Protein AF-A0A7J8QLB6-F1 (afdb_monomer)

InterPro domains:
  IPR000719 Protein kinase domain [PS50011] (4-40)
  IPR011009 Protein kinase-like domain superfamily [SSF56112] (1-38)
  IPR017441 Protein kinase, ATP binding site [PS00107] (10-33)

Secondary structure (DSSP, 8-state):
-TTEEEEEEEEEETTEEEEEEEETTT--EEEEEE------

Radius of gyration: 11.44 Å; Cα contacts (8 Å, |Δi|>4): 66; chains: 1; bounding box: 30×15×28 Å

Organism: Gossypium raimondii (NCBI:txid29730)

Sequence (40 aa):
MEKYELVKDIGSGNFGVARLMRNKETKELVAMKYIDRGHK

Solvent-accessible surface area (backbone atoms only — not comparable to full-atom values): 2563 Å² total; per-residue (Å²): 111,89,64,46,43,85,74,45,79,73,46,75,55,98,79,32,40,33,31,35,29,29,34,72,84,83,62,47,77,45,81,46,77,48,58,84,83,73,85,131

Nearest PDB structures (foldseek):
  4fkw-assembly1_A  TM=8.929E-01  e=1.419E-02  Homo sapiens
  8uv0-assembly1_A  TM=8.835E-01  e=2.478E-02  Homo sapi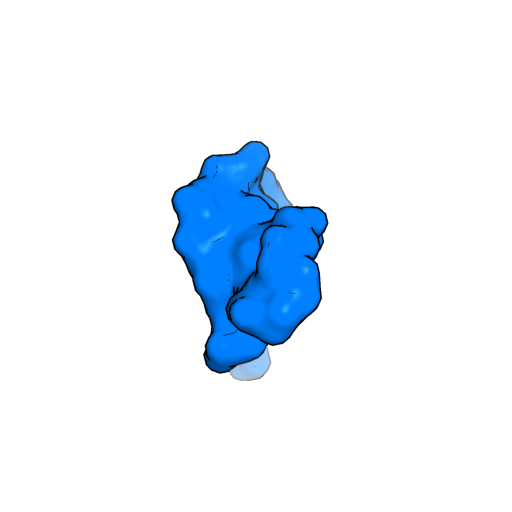ens
  6k3l-assembly1_B  TM=9.409E-01  e=1.913E-01  Cryptococcus neoformans H99
  4md9-assembly4_M  TM=8.661E-01  e=1.403E-01  Homo sapiens
  7psu-assembly2_B  TM=8.943E-01  e=2.303E-01  Homo sapiens

Foldseek 3Di:
DVQKDFDAWDDADPQFTWTWIAGPVVRDIDIDTDGDPDDD

pLDDT: mean 92.2, std 7.36, range [65.25, 97.94]

Structure (mmCIF, N/CA/C/O backbone):
data_AF-A0A7J8QLB6-F1
#
_entry.id   AF-A0A7J8QLB6-F1
#
loop_
_atom_site.group_PDB
_atom_site.id
_atom_site.type_symbol
_atom_site.label_atom_id
_atom_site.label_alt_id
_atom_site.label_comp_id
_atom_site.label_asym_id
_atom_site.label_entity_id
_atom_site.label_seq_id
_atom_site.pdbx_PDB_ins_code
_atom_site.Cartn_x
_atom_site.Cartn_y
_atom_site.Cartn_z
_atom_site.occupancy
_atom_site.B_iso_or_equiv
_atom_site.auth_seq_id
_atom_site.auth_comp_id
_atom_site.auth_asym_id
_atom_site.auth_atom_id
_atom_site.pdbx_PDB_model_num
ATOM 1 N N . MET A 1 1 ? 5.269 -6.851 6.013 1.00 70.69 1 MET A N 1
ATOM 2 C CA . MET A 1 1 ? 3.939 -6.432 5.506 1.00 70.69 1 MET A CA 1
ATOM 3 C C . MET A 1 1 ? 2.788 -6.797 6.446 1.00 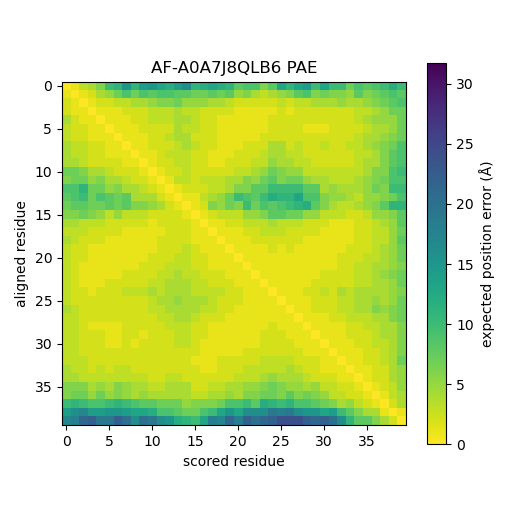70.69 1 MET A C 1
ATOM 5 O O . MET A 1 1 ? 1.676 -6.387 6.171 1.00 70.69 1 MET A O 1
ATOM 9 N N . GLU A 1 2 ? 3.008 -7.478 7.576 1.00 85.62 2 GLU A N 1
ATOM 10 C CA . GLU A 1 2 ? 1.905 -7.959 8.431 1.00 85.62 2 GLU A CA 1
ATOM 11 C C . GLU A 1 2 ? 0.988 -6.866 9.005 1.00 85.62 2 GLU A C 1
ATOM 13 O O . GLU A 1 2 ? -0.198 -7.128 9.199 1.00 85.62 2 GLU A O 1
ATOM 18 N N . LYS A 1 3 ? 1.496 -5.639 9.205 1.00 94.38 3 LYS A N 1
ATOM 19 C CA . LYS A 1 3 ? 0.736 -4.489 9.740 1.00 94.38 3 LYS A CA 1
ATOM 20 C C . LYS A 1 3 ? -0.201 -3.813 8.735 1.00 94.38 3 LYS A C 1
ATOM 22 O O . LYS A 1 3 ? -1.047 -3.017 9.133 1.00 94.38 3 LYS A O 1
ATOM 27 N N . TYR A 1 4 ? -0.050 -4.112 7.447 1.00 96.31 4 TYR A N 1
ATOM 28 C CA . TYR A 1 4 ? -0.786 -3.445 6.381 1.00 96.31 4 TYR A CA 1
ATOM 29 C C . TYR A 1 4 ? -1.556 -4.463 5.551 1.00 96.31 4 TYR A C 1
ATOM 31 O O . TYR A 1 4 ? -1.038 -5.525 5.213 1.00 96.31 4 TYR A O 1
ATOM 39 N N . GLU A 1 5 ? -2.796 -4.139 5.219 1.00 96.50 5 GLU A N 1
ATOM 40 C CA . GLU A 1 5 ? -3.620 -4.916 4.296 1.00 96.50 5 GLU A CA 1
ATOM 41 C C . GLU A 1 5 ? -3.688 -4.219 2.935 1.00 96.50 5 GLU A C 1
ATOM 43 O O . GLU A 1 5 ? -3.766 -2.989 2.861 1.00 96.50 5 GLU A O 1
ATOM 48 N N . LEU A 1 6 ? -3.609 -5.001 1.856 1.00 95.69 6 LEU A N 1
ATOM 49 C CA . LEU A 1 6 ? -3.749 -4.484 0.498 1.00 95.69 6 LEU A CA 1
ATOM 50 C C . LEU A 1 6 ? -5.206 -4.103 0.254 1.00 95.69 6 LEU A C 1
ATOM 52 O O . LEU A 1 6 ? -6.095 -4.931 0.424 1.00 95.69 6 LEU A O 1
ATOM 56 N N . VAL A 1 7 ? -5.435 -2.865 -0.180 1.00 96.75 7 VAL A N 1
ATOM 57 C CA . VAL A 1 7 ? -6.764 -2.399 -0.589 1.00 96.75 7 VAL A CA 1
ATOM 58 C C . VAL A 1 7 ? -6.906 -2.508 -2.101 1.00 96.75 7 VAL A C 1
ATOM 60 O O . VAL A 1 7 ? -7.851 -3.114 -2.593 1.00 96.75 7 VAL A O 1
ATOM 63 N N . LYS A 1 8 ? -5.970 -1.905 -2.841 1.00 95.69 8 LYS A N 1
ATOM 64 C CA . LYS A 1 8 ? -5.909 -1.970 -4.305 1.00 95.69 8 LYS A CA 1
ATOM 65 C C . LYS A 1 8 ? -4.556 -1.508 -4.823 1.00 95.69 8 LYS A C 1
ATOM 67 O O . LYS A 1 8 ? -3.886 -0.696 -4.183 1.00 95.69 8 LYS A O 1
ATOM 72 N N . ASP A 1 9 ? -4.200 -1.952 -6.018 1.00 95.62 9 ASP A N 1
ATOM 73 C CA . ASP A 1 9 ? -3.111 -1.341 -6.772 1.00 95.62 9 ASP A CA 1
ATOM 74 C C . ASP A 1 9 ? -3.545 0.046 -7.274 1.00 95.62 9 ASP A C 1
ATOM 76 O O . ASP A 1 9 ? -4.700 0.251 -7.655 1.00 95.62 9 ASP A O 1
ATOM 80 N N . ILE A 1 10 ? -2.633 1.020 -7.219 1.00 95.88 10 ILE A N 1
ATOM 81 C CA . ILE A 1 10 ? -2.913 2.416 -7.609 1.00 95.88 10 ILE A CA 1
ATOM 82 C C . ILE A 1 10 ? -1.954 2.957 -8.667 1.00 95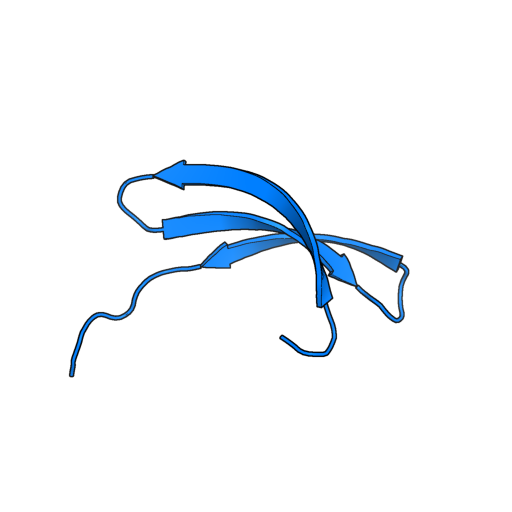.88 10 ILE A C 1
ATOM 84 O 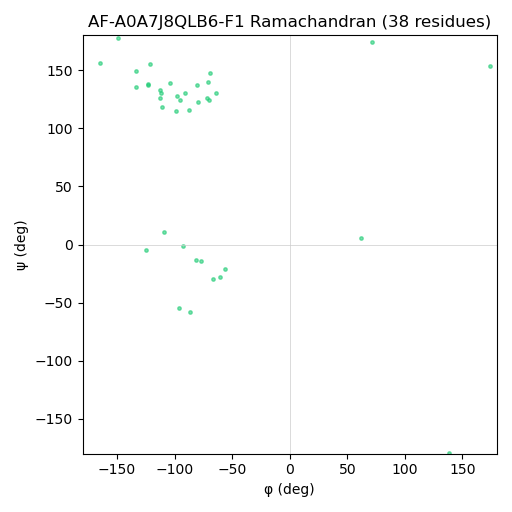O . ILE A 1 10 ? -2.146 4.067 -9.152 1.00 95.88 10 ILE A O 1
ATOM 88 N N . GLY A 1 11 ? -0.936 2.188 -9.046 1.00 94.50 11 GLY A N 1
ATOM 89 C CA . GLY A 1 11 ? -0.084 2.523 -10.177 1.00 94.50 11 GLY A CA 1
ATOM 90 C C . GLY A 1 11 ? 1.091 1.570 -10.331 1.00 94.50 11 GLY A C 1
ATOM 91 O O . GLY A 1 11 ? 1.586 1.000 -9.362 1.00 94.50 11 GLY A O 1
ATOM 92 N N . SER A 1 12 ? 1.573 1.435 -11.557 1.00 91.00 12 SER A N 1
ATOM 93 C CA . SER A 1 12 ? 2.788 0.697 -11.899 1.00 91.00 12 SER A CA 1
ATOM 94 C C . SER A 1 12 ? 3.621 1.541 -12.853 1.00 91.00 12 SER A C 1
ATOM 96 O O . SER A 1 12 ? 3.079 2.117 -13.795 1.00 91.00 12 SER A O 1
ATOM 98 N N . GLY A 1 13 ? 4.928 1.621 -12.623 1.00 88.62 13 GLY A N 1
ATOM 99 C CA . GLY A 1 13 ? 5.853 2.310 -13.519 1.00 88.62 13 GLY A CA 1
ATOM 100 C C . GLY A 1 13 ? 7.238 1.675 -13.494 1.00 88.62 13 GLY A C 1
ATOM 101 O O . GLY A 1 13 ? 7.499 0.759 -12.717 1.00 88.62 13 GLY A O 1
ATOM 102 N N . ASN A 1 14 ? 8.149 2.205 -14.310 1.00 87.44 14 ASN A N 1
ATOM 103 C CA . ASN A 1 14 ? 9.491 1.638 -14.515 1.00 87.44 14 ASN A CA 1
ATOM 104 C C . ASN A 1 14 ? 10.327 1.470 -13.232 1.00 87.44 14 ASN A C 1
ATOM 106 O O . ASN A 1 14 ? 11.261 0.681 -13.212 1.00 87.44 14 ASN A O 1
ATOM 110 N N . PHE A 1 15 ? 10.001 2.199 -12.160 1.00 83.06 15 PHE A N 1
ATOM 111 C CA . PHE A 1 15 ? 10.750 2.201 -10.897 1.00 83.06 15 PHE A CA 1
ATOM 112 C C . PHE A 1 15 ? 10.017 1.504 -9.745 1.00 83.06 15 PHE A C 1
ATOM 114 O O . PHE A 1 15 ? 10.399 1.679 -8.586 1.00 83.06 15 PHE A O 1
ATOM 121 N N . GLY A 1 16 ? 8.923 0.792 -10.029 1.00 90.75 16 GLY A N 1
ATOM 122 C CA . GLY A 1 16 ? 8.181 0.050 -9.018 1.00 90.75 16 GLY A CA 1
ATOM 123 C C . GLY A 1 16 ? 6.663 0.136 -9.129 1.00 90.75 16 GLY A C 1
ATOM 124 O O . GLY A 1 16 ? 6.099 0.806 -9.996 1.00 90.75 16 GLY A O 1
ATOM 125 N N . VAL A 1 17 ? 6.001 -0.532 -8.188 1.00 94.25 17 VAL A N 1
ATOM 126 C CA . VAL A 1 17 ? 4.538 -0.622 -8.099 1.00 94.25 17 VAL A CA 1
ATOM 127 C C . VAL A 1 17 ? 4.056 0.132 -6.865 1.00 94.25 17 VAL A C 1
ATOM 129 O O . VAL A 1 17 ? 4.573 -0.066 -5.767 1.00 94.25 17 VAL A O 1
ATOM 132 N N . ALA A 1 18 ? 3.069 1.006 -7.033 1.00 96.44 18 ALA A N 1
ATOM 133 C CA . ALA A 1 18 ? 2.395 1.71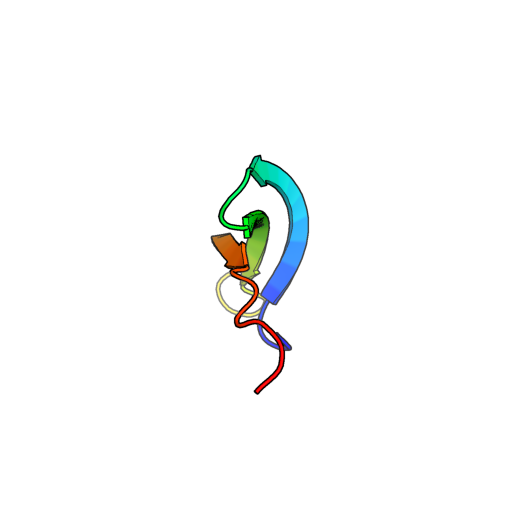4 -5.956 1.00 96.44 18 ALA A CA 1
ATOM 134 C C . ALA A 1 18 ? 1.085 1.003 -5.593 1.00 96.44 18 ALA A C 1
ATOM 136 O O . ALA A 1 18 ? 0.228 0.761 -6.448 1.00 96.44 18 ALA A O 1
ATOM 137 N N . ARG A 1 19 ? 0.910 0.709 -4.304 1.00 96.62 19 ARG A N 1
ATOM 138 C CA . ARG A 1 19 ? -0.294 0.070 -3.764 1.00 96.62 19 ARG A CA 1
ATOM 139 C C . ARG A 1 19 ? -0.921 0.929 -2.680 1.00 96.62 19 ARG A C 1
ATOM 141 O O . ARG A 1 19 ? -0.211 1.476 -1.835 1.00 96.62 19 ARG A O 1
ATOM 148 N N . LEU A 1 20 ? -2.246 1.027 -2.695 1.00 97.31 20 LEU A N 1
ATOM 149 C CA 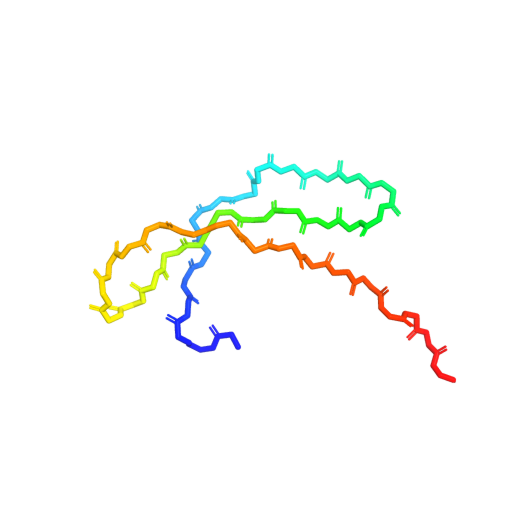. LEU A 1 20 ? -3.012 1.562 -1.580 1.00 97.31 20 LEU A CA 1
ATOM 150 C C . LEU A 1 20 ? -3.153 0.469 -0.528 1.00 97.31 20 LEU A C 1
ATOM 152 O O . LEU A 1 20 ? -3.685 -0.611 -0.796 1.00 97.31 20 LEU A O 1
ATOM 156 N N . MET A 1 21 ? -2.698 0.780 0.673 1.00 97.56 21 MET A N 1
ATOM 157 C CA . MET A 1 21 ? -2.709 -0.113 1.815 1.00 97.56 21 MET A CA 1
ATOM 158 C C . MET A 1 21 ? -3.512 0.523 2.946 1.00 97.56 21 MET A C 1
ATOM 160 O O . MET A 1 21 ? -3.602 1.748 3.043 1.00 97.56 21 MET A O 1
ATOM 164 N N . ARG A 1 22 ? -4.056 -0.303 3.833 1.00 97.75 22 ARG A N 1
ATOM 165 C CA . ARG A 1 22 ? -4.666 0.149 5.084 1.00 97.75 22 ARG A CA 1
ATOM 166 C C . ARG A 1 22 ? -3.834 -0.342 6.259 1.00 97.75 22 ARG A C 1
ATOM 168 O O . ARG A 1 22 ? -3.438 -1.505 6.299 1.00 97.75 22 ARG A O 1
ATOM 175 N N . ASN A 1 23 ? -3.541 0.543 7.206 1.00 97.62 23 ASN A N 1
ATOM 176 C CA . ASN A 1 23 ? -2.948 0.148 8.478 1.00 97.62 23 ASN A CA 1
ATOM 177 C C . ASN A 1 23 ? -3.999 -0.619 9.295 1.00 97.62 23 ASN A C 1
ATOM 179 O O . ASN A 1 23 ? -5.092 -0.106 9.538 1.00 97.62 23 ASN A O 1
ATOM 183 N N . LYS A 1 24 ? -3.684 -1.845 9.721 1.00 96.62 24 LYS A N 1
ATOM 184 C CA . LYS A 1 24 ? -4.640 -2.699 10.440 1.00 96.62 24 LYS A CA 1
ATOM 185 C C . LYS A 1 24 ? -5.019 -2.150 11.818 1.00 96.62 24 LYS A C 1
ATOM 187 O O . LYS A 1 24 ? -6.144 -2.398 12.251 1.00 96.62 24 LYS A O 1
ATOM 192 N N . GLU A 1 25 ? -4.121 -1.411 12.467 1.00 96.44 25 GLU A N 1
ATOM 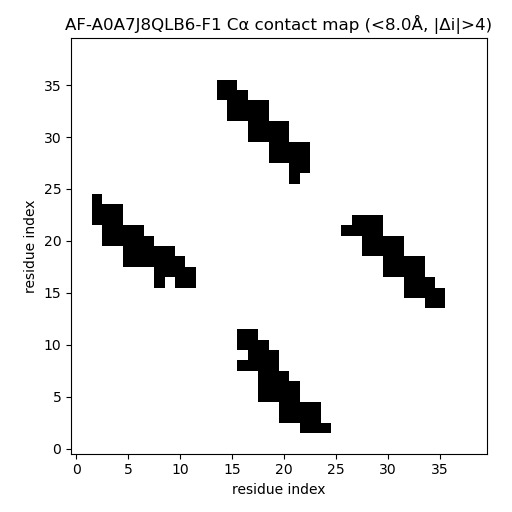193 C CA . GLU A 1 25 ? -4.310 -0.827 13.800 1.00 96.44 25 GLU A CA 1
ATOM 194 C C . GLU A 1 25 ? -4.990 0.543 13.708 1.00 96.44 25 GLU A C 1
ATOM 196 O O . GLU A 1 25 ? -6.081 0.722 14.241 1.00 96.44 25 GLU A O 1
ATOM 201 N N . THR A 1 26 ? -4.394 1.491 12.975 1.00 97.19 26 THR A N 1
ATOM 202 C CA . THR A 1 26 ? -4.899 2.880 12.911 1.00 97.19 26 THR A CA 1
ATOM 203 C C . THR A 1 26 ? -6.053 3.065 11.930 1.00 97.19 26 THR A C 1
ATOM 205 O O . THR A 1 26 ? -6.724 4.091 11.945 1.00 97.19 26 THR A O 1
ATOM 208 N N . LYS A 1 27 ? -6.296 2.078 11.058 1.00 96.38 27 LYS A N 1
ATOM 209 C CA . LYS A 1 27 ? -7.271 2.120 9.953 1.00 96.38 27 LYS A CA 1
ATOM 210 C C . LYS A 1 27 ? -7.001 3.185 8.890 1.00 96.38 27 LYS A C 1
ATOM 212 O O . LYS A 1 27 ? -7.800 3.298 7.958 1.00 96.38 27 LYS A O 1
ATOM 217 N N . GLU A 1 28 ? -5.879 3.891 8.969 1.00 97.94 28 GLU A N 1
ATOM 218 C CA . GLU A 1 28 ? -5.477 4.905 7.997 1.00 97.94 28 GLU A CA 1
ATOM 219 C C . GLU A 1 28 ? -5.098 4.288 6.649 1.00 97.94 28 GLU A C 1
ATOM 221 O O . GLU A 1 28 ? -4.564 3.176 6.569 1.00 97.94 28 GLU A O 1
ATOM 226 N N . LEU A 1 29 ? -5.368 5.039 5.582 1.00 97.62 29 LEU A N 1
ATOM 227 C CA . LEU A 1 29 ? -4.980 4.693 4.221 1.00 97.62 29 LEU A CA 1
ATOM 228 C C . LEU A 1 29 ? -3.613 5.292 3.895 1.00 97.62 29 LEU A C 1
ATOM 230 O O . LEU A 1 29 ? -3.388 6.484 4.086 1.00 97.62 29 LEU A O 1
ATOM 234 N N . VAL A 1 30 ? -2.718 4.466 3.360 1.00 96.38 30 VAL A N 1
ATOM 235 C CA . VAL A 1 30 ? -1.355 4.858 2.985 1.00 96.38 30 VAL A CA 1
ATOM 236 C C . VAL A 1 30 ? -1.006 4.337 1.594 1.00 96.38 30 VAL A C 1
ATOM 238 O O . VAL A 1 30 ? -1.464 3.271 1.183 1.00 96.38 30 VAL A O 1
ATOM 241 N N . ALA A 1 31 ? -0.163 5.067 0.868 1.00 96.81 31 ALA A N 1
ATOM 242 C CA . ALA A 1 31 ? 0.413 4.603 -0.390 1.00 96.81 31 ALA A CA 1
ATOM 243 C C . ALA A 1 31 ? 1.798 3.991 -0.132 1.00 96.81 31 ALA A C 1
ATOM 245 O O . ALA A 1 31 ? 2.676 4.650 0.421 1.00 96.81 31 ALA A O 1
ATOM 246 N N . MET A 1 32 ? 2.010 2.741 -0.547 1.00 95.50 32 MET A N 1
ATOM 247 C CA . MET A 1 32 ? 3.299 2.056 -0.434 1.00 95.50 32 MET A CA 1
ATOM 248 C C . MET A 1 32 ? 3.892 1.825 -1.825 1.00 95.50 32 MET A C 1
ATOM 250 O O . MET A 1 32 ? 3.238 1.245 -2.691 1.00 95.50 32 MET A O 1
ATOM 254 N N . LYS A 1 33 ? 5.135 2.275 -2.038 1.00 94.31 33 LYS A N 1
ATOM 255 C CA . LYS A 1 33 ? 5.883 2.055 -3.282 1.00 94.31 33 LYS A CA 1
ATOM 256 C C . LYS A 1 33 ? 6.845 0.881 -3.110 1.00 94.31 33 LYS A C 1
ATOM 258 O O . LYS A 1 33 ? 7.793 0.960 -2.333 1.00 94.31 33 LYS A O 1
ATOM 263 N N . TYR A 1 34 ? 6.603 -0.191 -3.852 1.00 92.06 34 TYR A N 1
ATOM 264 C CA . TYR A 1 34 ? 7.465 -1.364 -3.927 1.00 92.06 34 TYR A CA 1
ATOM 265 C C . TYR A 1 34 ? 8.509 -1.144 -5.011 1.00 92.06 34 TYR A C 1
ATOM 267 O O . TYR A 1 34 ? 8.160 -1.015 -6.182 1.00 92.06 34 TYR A O 1
ATOM 275 N N . ILE A 1 35 ? 9.775 -1.091 -4.609 1.00 91.75 35 ILE A N 1
ATOM 276 C CA . ILE A 1 35 ? 10.917 -0.903 -5.503 1.00 91.75 35 ILE A CA 1
ATOM 277 C C . ILE A 1 35 ? 11.692 -2.215 -5.505 1.00 91.75 35 ILE A C 1
ATOM 279 O O . ILE A 1 35 ? 12.161 -2.647 -4.448 1.00 91.75 35 ILE A O 1
ATOM 283 N N . ASP A 1 36 ? 11.789 -2.850 -6.672 1.00 88.19 36 ASP A N 1
ATOM 284 C CA . ASP A 1 36 ? 12.624 -4.034 -6.839 1.00 88.19 36 ASP A CA 1
ATOM 285 C C . ASP A 1 36 ? 14.093 -3.644 -6.618 1.00 88.19 36 ASP A C 1
ATOM 287 O O . ASP A 1 36 ? 14.563 -2.633 -7.145 1.00 88.19 36 ASP A O 1
ATOM 291 N N . ARG A 1 37 ? 14.801 -4.405 -5.782 1.00 88.31 37 ARG A N 1
ATOM 292 C CA . ARG A 1 37 ? 16.219 -4.160 -5.481 1.00 88.31 37 ARG A CA 1
ATOM 293 C C . ARG A 1 37 ? 17.158 -4.946 -6.392 1.00 88.31 37 ARG A C 1
ATOM 295 O O . ARG A 1 37 ? 18.368 -4.773 -6.270 1.00 88.31 37 ARG A O 1
ATOM 302 N N . GLY A 1 38 ? 16.613 -5.756 -7.299 1.00 84.94 38 GLY A N 1
ATOM 303 C CA . GLY A 1 38 ? 17.387 -6.648 -8.148 1.00 84.94 38 GLY A CA 1
ATOM 304 C C . GLY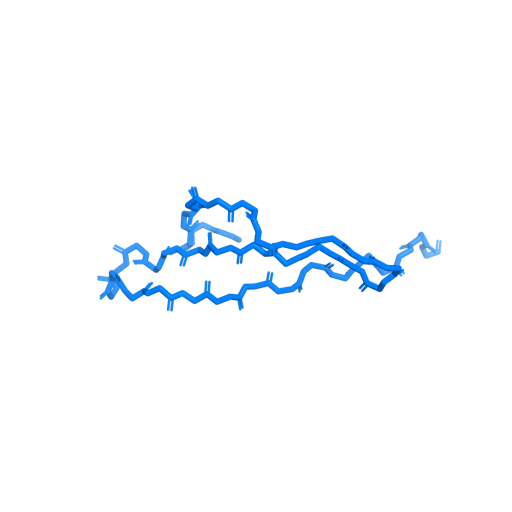 A 1 38 ? 17.980 -7.827 -7.374 1.00 84.94 38 GLY A C 1
ATOM 305 O O . GLY A 1 38 ? 17.886 -7.922 -6.146 1.00 84.94 38 GLY A O 1
ATOM 306 N N . HIS A 1 39 ? 18.595 -8.745 -8.116 1.00 76.12 39 HIS A N 1
ATOM 307 C CA . HIS A 1 39 ? 19.374 -9.838 -7.544 1.00 76.12 39 HIS A CA 1
ATOM 308 C C . HIS A 1 39 ? 20.768 -9.332 -7.156 1.00 76.12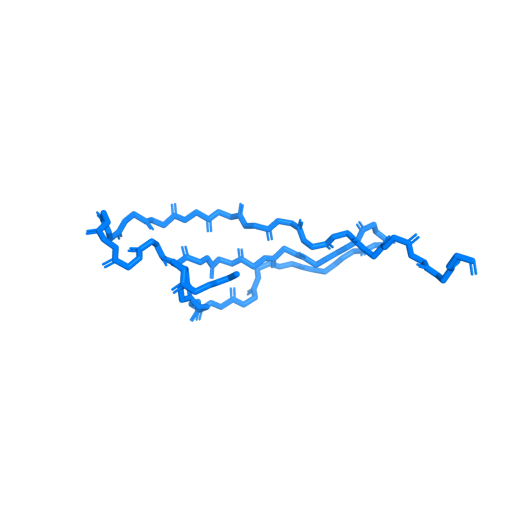 39 HIS A C 1
ATOM 310 O O . HIS A 1 39 ? 21.366 -8.543 -7.887 1.00 76.12 39 HIS A O 1
ATOM 316 N N . LYS A 1 40 ? 21.242 -9.757 -5.983 1.00 65.25 40 LYS A N 1
ATOM 317 C CA . LYS A 1 40 ? 22.576 -9.436 -5.470 1.00 65.25 40 LYS A CA 1
ATOM 318 C C . LYS A 1 40 ? 23.650 -10.252 -6.177 1.00 65.25 40 LYS A C 1
ATOM 320 O O . LYS A 1 40 ? 23.360 -11.433 -6.470 1.00 65.25 40 LYS A O 1
#

Mean predicted aligned error: 3.83 Å